Protein AF-A0A1J0GDE5-F1 (afdb_monomer_lite)

Foldseek 3Di:
DQDLVNLLVVLVVVVVVPPQAPFQWPADDSFFTWTDDPPDIDTAGSVNLVVVVVVCVVVQKDAPCNQPPVVDPRSNRSLRSSCPDPQWPADPRMIGGHD

Structure (mmCIF, N/CA/C/O backbone):
data_AF-A0A1J0GDE5-F1
#
_entry.id   AF-A0A1J0GDE5-F1
#
loop_
_atom_site.group_PDB
_atom_site.id
_atom_site.type_symbol
_atom_site.label_atom_id
_atom_site.label_alt_id
_atom_site.label_comp_id
_atom_site.label_asym_id
_atom_site.label_entity_id
_atom_site.label_seq_id
_atom_site.pdbx_PDB_ins_code
_atom_site.Cartn_x
_atom_site.Cartn_y
_atom_site.Cartn_z
_atom_site.occupancy
_atom_site.B_iso_or_equiv
_atom_site.auth_seq_id
_atom_site.auth_comp_id
_atom_site.auth_asym_id
_atom_site.auth_atom_id
_atom_site.pdbx_PDB_model_num
ATOM 1 N N . MET A 1 1 ? 11.654 0.737 -14.942 1.00 74.88 1 MET A N 1
ATOM 2 C CA . MET A 1 1 ? 11.748 0.810 -13.466 1.00 74.88 1 MET A CA 1
ATOM 3 C C . MET A 1 1 ? 10.756 1.854 -12.977 1.00 74.88 1 MET A C 1
ATOM 5 O O . MET A 1 1 ? 10.861 3.006 -13.383 1.00 74.88 1 MET A O 1
ATOM 9 N N . ILE A 1 2 ? 9.755 1.454 -12.194 1.00 88.88 2 ILE A N 1
ATOM 10 C CA . ILE A 1 2 ? 8.727 2.373 -11.688 1.00 88.88 2 ILE A CA 1
ATOM 11 C C . ILE A 1 2 ? 9.317 3.192 -10.534 1.00 88.88 2 ILE A C 1
ATOM 13 O O . ILE A 1 2 ? 9.853 2.637 -9.574 1.00 88.88 2 ILE A O 1
ATOM 17 N N . THR A 1 3 ? 9.262 4.520 -10.642 1.00 93.19 3 THR A N 1
ATOM 18 C CA . THR A 1 3 ? 9.784 5.413 -9.600 1.00 93.19 3 THR A CA 1
ATOM 19 C C . THR A 1 3 ? 8.858 5.424 -8.388 1.00 93.19 3 THR A C 1
ATOM 21 O O . THR A 1 3 ? 7.646 5.260 -8.520 1.00 93.19 3 THR A O 1
ATOM 24 N N . PHE A 1 4 ? 9.413 5.691 -7.202 1.00 95.62 4 PHE A N 1
ATOM 25 C CA . PHE A 1 4 ? 8.606 5.853 -5.988 1.00 95.62 4 PHE A CA 1
ATOM 26 C C . PHE A 1 4 ? 7.525 6.931 -6.151 1.00 95.62 4 PHE A C 1
ATOM 28 O O . PHE A 1 4 ? 6.403 6.737 -5.701 1.00 95.62 4 PHE A O 1
ATOM 35 N N . LYS A 1 5 ? 7.837 8.043 -6.836 1.00 95.94 5 LYS A N 1
ATOM 36 C CA . LYS A 1 5 ? 6.857 9.103 -7.113 1.00 95.94 5 LYS A CA 1
ATOM 37 C C . LYS A 1 5 ? 5.664 8.561 -7.899 1.00 95.94 5 LYS A C 1
ATOM 39 O O . LYS A 1 5 ? 4.541 8.752 -7.462 1.00 95.94 5 LYS A O 1
ATOM 44 N N . LYS A 1 6 ? 5.912 7.855 -9.010 1.00 95.88 6 LYS A N 1
ATOM 45 C CA . LYS A 1 6 ? 4.836 7.267 -9.816 1.00 95.88 6 LYS A CA 1
ATOM 46 C C . LYS A 1 6 ? 3.989 6.308 -8.979 1.00 95.88 6 LYS A C 1
ATOM 48 O O . LYS A 1 6 ? 2.770 6.385 -9.030 1.00 95.88 6 LYS A O 1
ATOM 53 N N . MET A 1 7 ? 4.637 5.477 -8.164 1.00 96.31 7 MET A N 1
ATOM 54 C CA . MET A 1 7 ? 3.936 4.573 -7.257 1.00 96.31 7 MET A CA 1
ATOM 55 C C . MET A 1 7 ? 3.060 5.297 -6.241 1.00 96.31 7 MET A C 1
ATOM 57 O O . MET A 1 7 ? 1.901 4.937 -6.067 1.00 96.31 7 MET A O 1
ATOM 61 N N . TRP A 1 8 ? 3.583 6.350 -5.619 1.00 96.94 8 TRP A N 1
ATOM 62 C CA . TRP A 1 8 ? 2.819 7.153 -4.675 1.00 96.94 8 TRP A CA 1
ATOM 63 C C . TRP A 1 8 ? 1.632 7.860 -5.334 1.00 96.94 8 TRP A C 1
ATOM 65 O O . TRP A 1 8 ? 0.536 7.840 -4.783 1.00 96.94 8 TRP A O 1
ATOM 75 N N . ASP A 1 9 ? 1.827 8.435 -6.522 1.00 95.75 9 ASP A N 1
ATOM 76 C CA . ASP A 1 9 ? 0.756 9.090 -7.277 1.00 95.75 9 ASP A CA 1
ATOM 77 C C . ASP A 1 9 ? -0.372 8.087 -7.603 1.00 95.75 9 ASP A C 1
ATOM 79 O O . ASP A 1 9 ? -1.548 8.407 -7.453 1.00 95.75 9 ASP A O 1
ATOM 83 N N . ASP A 1 10 ? -0.031 6.844 -7.963 1.00 94.69 10 ASP A N 1
ATOM 84 C CA . ASP A 1 10 ? -1.019 5.786 -8.210 1.00 94.69 10 ASP A CA 1
ATOM 85 C C . ASP A 1 10 ? -1.736 5.332 -6.924 1.00 94.69 10 ASP A C 1
ATOM 87 O O . ASP A 1 10 ? -2.936 5.064 -6.949 1.00 94.69 10 ASP A O 1
ATOM 91 N N . VAL A 1 11 ? -1.043 5.299 -5.780 1.00 93.81 11 VAL A N 1
ATOM 92 C CA . VAL A 1 11 ? -1.668 5.048 -4.467 1.00 93.81 11 VAL A CA 1
ATOM 93 C C . VAL A 1 11 ? -2.669 6.149 -4.114 1.00 93.81 11 VAL A C 1
ATOM 95 O O . VAL A 1 11 ? -3.761 5.842 -3.643 1.00 93.81 11 VAL A O 1
ATOM 98 N N . LEU A 1 12 ? -2.337 7.418 -4.362 1.00 93.31 12 LEU A N 1
ATOM 99 C CA . LEU A 1 12 ? -3.261 8.535 -4.136 1.00 93.31 12 LEU A CA 1
ATOM 100 C C . LEU A 1 12 ? -4.501 8.442 -5.036 1.00 93.31 12 LEU A C 1
ATOM 102 O O . LEU A 1 12 ? -5.612 8.722 -4.580 1.00 93.31 12 LEU A O 1
ATOM 106 N N . LEU A 1 13 ? -4.337 8.003 -6.288 1.00 92.50 13 LEU A N 1
ATOM 107 C CA . LEU A 1 13 ? -5.464 7.737 -7.187 1.00 92.50 13 LEU A CA 1
ATOM 108 C C . LEU A 1 13 ? -6.358 6.610 -6.656 1.00 92.50 13 LEU A C 1
ATOM 110 O O . LEU A 1 13 ? -7.577 6.761 -6.657 1.00 92.50 13 LEU A O 1
ATOM 114 N N . LEU A 1 14 ? -5.773 5.519 -6.149 1.00 90.88 14 LEU A N 1
ATOM 115 C CA . LEU A 1 14 ? -6.531 4.443 -5.501 1.00 90.88 14 LEU A CA 1
ATOM 116 C C . LEU A 1 14 ? -7.287 4.946 -4.268 1.00 90.88 14 LEU A C 1
ATOM 118 O O . LEU A 1 14 ? -8.461 4.642 -4.115 1.00 90.88 14 LEU A O 1
ATOM 122 N N . LEU A 1 15 ? -6.650 5.753 -3.416 1.00 89.62 15 LEU A N 1
ATOM 123 C CA . LEU A 1 15 ? -7.304 6.339 -2.242 1.00 89.62 15 LEU A CA 1
ATOM 124 C C . LEU A 1 15 ? -8.443 7.289 -2.618 1.00 89.62 15 LEU A C 1
ATOM 126 O O . LEU A 1 15 ? -9.383 7.432 -1.845 1.00 89.62 15 LEU A O 1
ATOM 130 N N . SER A 1 16 ? -8.368 7.956 -3.768 1.00 87.50 16 SER A N 1
ATOM 131 C CA . SER A 1 16 ? -9.417 8.877 -4.224 1.00 87.50 16 SER A CA 1
ATOM 132 C C . SER A 1 16 ? -10.6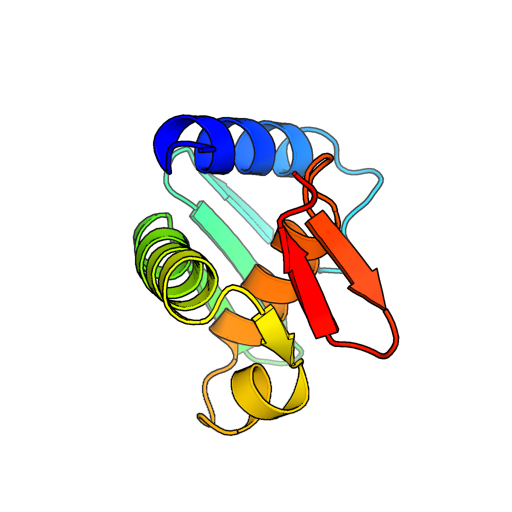46 8.143 -4.768 1.00 87.50 16 SER A C 1
ATOM 134 O O . SER A 1 16 ? -11.748 8.681 -4.724 1.00 87.50 16 SER A O 1
ATOM 136 N N . ASN A 1 17 ? -10.456 6.913 -5.245 1.00 82.12 17 ASN A N 1
ATOM 137 C CA . ASN A 1 17 ? -11.505 6.058 -5.782 1.00 82.12 17 ASN A CA 1
ATOM 138 C C . ASN A 1 17 ? -11.945 5.065 -4.694 1.00 82.12 17 ASN A C 1
ATOM 140 O O . ASN A 1 17 ? -11.391 3.973 -4.588 1.00 82.12 17 ASN A O 1
ATOM 144 N N . ASP A 1 18 ? -12.935 5.451 -3.884 1.00 68.06 18 ASP A N 1
ATOM 145 C CA . ASP A 1 18 ? -13.438 4.711 -2.705 1.00 68.06 18 ASP A CA 1
ATOM 146 C C . ASP A 1 18 ? -13.875 3.248 -2.951 1.00 68.06 18 ASP A C 1
ATOM 148 O O . ASP A 1 18 ? -14.114 2.501 -2.006 1.00 68.06 18 ASP A O 1
ATOM 152 N N . ASP A 1 19 ? -13.944 2.807 -4.204 1.00 59.53 19 ASP A N 1
ATOM 153 C CA . ASP A 1 19 ? -14.612 1.571 -4.614 1.00 59.53 19 ASP A CA 1
ATOM 154 C C . ASP A 1 19 ? -13.798 0.270 -4.429 1.00 59.53 19 ASP A C 1
ATOM 156 O O . ASP A 1 19 ? -14.348 -0.813 -4.626 1.00 59.53 19 ASP A O 1
ATOM 160 N N . TYR A 1 20 ? -12.505 0.314 -4.069 1.00 58.50 20 TYR A N 1
ATOM 161 C CA . TYR A 1 20 ? -11.621 -0.862 -4.258 1.00 58.50 20 TYR A CA 1
ATOM 162 C C . TYR A 1 20 ? -10.738 -1.274 -3.078 1.00 58.50 20 TYR A C 1
ATOM 164 O O . TYR A 1 20 ? -9.870 -2.141 -3.228 1.00 58.50 20 TYR A O 1
ATOM 172 N N . ILE A 1 21 ? -10.933 -0.690 -1.898 1.00 65.75 21 ILE A N 1
ATOM 173 C CA . ILE A 1 21 ? -10.017 -0.909 -0.780 1.00 65.75 21 ILE A CA 1
ATOM 174 C C . ILE A 1 21 ? -10.742 -1.622 0.362 1.00 65.75 21 ILE A C 1
ATOM 176 O O . ILE A 1 21 ? -11.571 -1.037 1.047 1.00 65.75 21 ILE A O 1
ATOM 180 N N . ASP A 1 22 ? -10.374 -2.884 0.600 1.00 75.88 22 ASP A N 1
ATOM 181 C CA . ASP A 1 22 ? -10.800 -3.692 1.755 1.00 75.88 22 ASP A CA 1
ATOM 182 C C . ASP A 1 22 ? -10.144 -3.184 3.059 1.00 75.88 22 ASP A C 1
ATOM 184 O O . ASP A 1 22 ? -9.305 -3.844 3.678 1.00 75.88 22 ASP A O 1
ATOM 188 N N . MET A 1 23 ? -10.427 -1.925 3.411 1.00 86.56 23 MET A N 1
ATOM 189 C CA . MET A 1 23 ? -9.942 -1.227 4.599 1.00 86.56 23 MET A CA 1
ATOM 190 C C . MET A 1 23 ? -10.955 -0.185 5.063 1.00 86.56 23 MET A C 1
ATOM 192 O O . MET A 1 23 ? -11.512 0.564 4.267 1.00 86.56 23 MET A O 1
ATOM 196 N N . ASN A 1 24 ? -11.113 -0.064 6.378 1.00 89.44 24 ASN A N 1
ATOM 197 C CA . ASN A 1 24 ? -11.890 1.012 6.981 1.00 89.44 24 ASN A CA 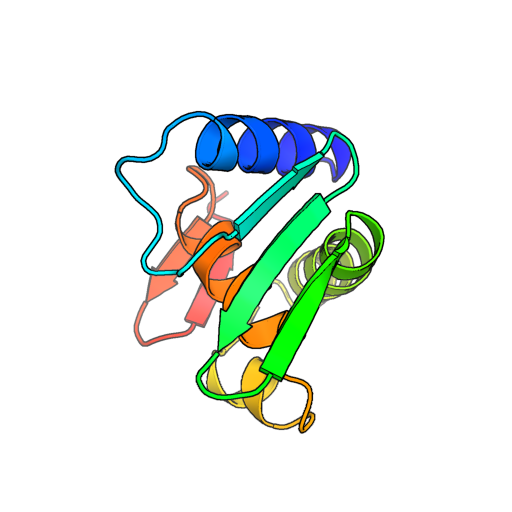1
ATOM 198 C C . ASN A 1 24 ? -11.033 2.286 7.095 1.00 89.44 24 ASN A C 1
ATOM 200 O O . ASN A 1 24 ? -10.363 2.498 8.111 1.00 89.44 24 ASN A O 1
ATOM 204 N N . ILE A 1 25 ? -11.003 3.090 6.029 1.00 90.62 25 ILE A N 1
ATOM 205 C CA . ILE A 1 25 ? -10.272 4.363 5.984 1.00 90.62 25 ILE A CA 1
ATOM 206 C C . ILE A 1 25 ? -11.131 5.462 6.622 1.00 90.62 25 ILE A C 1
ATOM 208 O O . ILE A 1 25 ? -12.211 5.772 6.131 1.00 90.62 25 ILE A O 1
ATOM 212 N N . LEU A 1 26 ? -10.632 6.071 7.699 1.00 91.81 26 LEU A N 1
ATOM 213 C CA . LEU A 1 26 ? -11.311 7.161 8.409 1.00 91.81 26 LEU A CA 1
ATOM 214 C C . LEU A 1 26 ? -11.014 8.536 7.810 1.00 91.81 26 LEU A C 1
ATOM 216 O O . LEU A 1 26 ? -11.881 9.403 7.785 1.00 91.81 26 LEU A O 1
ATOM 220 N N . GLU A 1 27 ? -9.773 8.748 7.376 1.00 91.88 27 GLU A N 1
ATOM 221 C CA . GLU A 1 27 ? -9.289 10.045 6.909 1.00 91.88 27 GLU A CA 1
ATOM 222 C C . GLU A 1 27 ? -8.186 9.854 5.867 1.00 91.88 27 GLU A C 1
ATOM 224 O O . GLU A 1 27 ? -7.410 8.896 5.935 1.00 91.88 27 GLU A O 1
ATOM 229 N N . LYS A 1 28 ? -8.118 10.775 4.904 1.00 92.81 28 LYS A N 1
ATOM 230 C CA . LYS A 1 28 ? -7.138 10.802 3.813 1.00 92.81 28 LYS A CA 1
ATOM 231 C C . LYS A 1 28 ? -6.485 12.177 3.772 1.00 92.81 28 LYS A C 1
ATOM 233 O O . LYS A 1 28 ? -7.161 13.185 3.957 1.00 92.81 28 LYS A O 1
ATOM 238 N N . PHE A 1 29 ? -5.192 12.215 3.493 1.00 91.81 29 PHE A N 1
ATOM 239 C CA . PHE A 1 29 ? -4.417 13.443 3.356 1.00 91.81 29 PHE A CA 1
ATOM 240 C C . PHE A 1 29 ? -3.268 13.231 2.361 1.00 91.81 29 PHE A C 1
ATOM 242 O O . PHE A 1 29 ? -2.905 12.102 2.039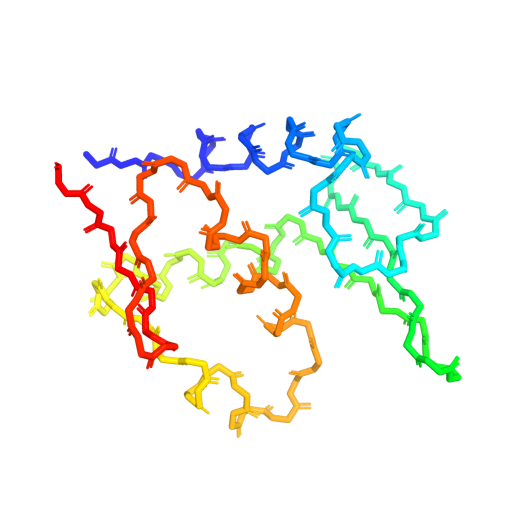 1.00 91.81 29 PHE A O 1
ATOM 249 N N . ASP A 1 30 ? -2.654 14.308 1.873 1.00 89.25 30 ASP A N 1
ATOM 250 C CA . ASP A 1 30 ? -1.673 14.241 0.771 1.00 89.25 30 ASP A CA 1
ATOM 251 C C . ASP A 1 30 ? -0.461 13.331 1.049 1.00 89.25 30 ASP A C 1
ATOM 253 O O . ASP A 1 30 ? 0.209 12.837 0.135 1.00 89.25 30 ASP A O 1
ATOM 257 N N . SER A 1 31 ? -0.154 13.117 2.328 1.00 93.56 31 SER A N 1
ATOM 258 C CA . SER A 1 31 ? 0.971 12.311 2.795 1.00 93.56 31 SER A CA 1
ATOM 259 C C . SER A 1 31 ? 0.567 10.971 3.414 1.00 93.56 31 SER A C 1
ATOM 261 O O . SER A 1 31 ? 1.440 10.305 3.973 1.00 93.56 31 SER A O 1
ATOM 263 N N . GLY A 1 32 ? -0.696 10.540 3.321 1.00 94.06 32 GLY A N 1
ATOM 264 C CA . GLY A 1 32 ? -1.133 9.299 3.959 1.00 94.06 32 GLY A CA 1
ATOM 265 C C . GLY A 1 32 ? -2.633 9.165 4.204 1.00 94.06 32 GLY A C 1
ATOM 266 O O . GLY A 1 32 ? -3.464 9.859 3.627 1.00 94.06 32 GLY A O 1
ATOM 267 N N . PHE A 1 33 ? -2.979 8.212 5.060 1.00 94.44 33 PHE A N 1
ATOM 268 C CA . PHE A 1 33 ? -4.355 7.939 5.454 1.00 94.44 33 PHE A CA 1
ATOM 269 C C . PHE A 1 33 ? -4.414 7.252 6.820 1.00 94.44 33 PHE A C 1
ATOM 271 O O . PHE A 1 33 ? -3.418 6.726 7.329 1.00 94.44 33 PHE A O 1
ATOM 278 N N . VAL A 1 34 ? -5.601 7.270 7.419 1.00 94.25 34 VAL A N 1
ATOM 279 C CA . VAL A 1 34 ? -5.889 6.669 8.722 1.00 94.25 34 VAL A CA 1
ATOM 280 C C . VAL A 1 34 ? -6.805 5.471 8.536 1.00 94.25 34 VAL A C 1
ATOM 282 O O . VAL A 1 34 ? -7.859 5.593 7.920 1.00 94.25 34 VAL A O 1
ATOM 285 N N . VAL A 1 35 ? -6.431 4.329 9.109 1.00 93.06 35 VAL A N 1
ATOM 286 C CA . VAL A 1 35 ? -7.242 3.106 9.117 1.00 93.06 35 VAL A CA 1
ATOM 287 C C . VAL A 1 35 ? -7.719 2.800 10.532 1.00 93.06 35 VAL A C 1
ATOM 289 O O . VAL A 1 35 ? -6.950 2.916 11.490 1.00 93.06 35 VAL A O 1
ATOM 292 N N . LYS A 1 36 ? -8.976 2.373 10.667 1.00 91.62 36 LYS A N 1
ATOM 293 C CA . LYS A 1 36 ? -9.519 1.821 11.914 1.00 91.62 36 LYS A CA 1
ATOM 294 C C . LYS A 1 36 ? -9.472 0.294 11.883 1.00 91.62 36 LYS A C 1
ATOM 296 O O . LYS A 1 36 ? -10.051 -0.325 10.994 1.00 91.62 36 LYS A O 1
ATOM 301 N N . GLU A 1 37 ? -8.831 -0.315 12.876 1.00 87.81 37 GLU A N 1
ATOM 302 C CA . GLU A 1 37 ? -8.816 -1.769 13.078 1.00 87.81 37 GLU A CA 1
ATOM 303 C C . GLU A 1 37 ? -9.274 -2.099 14.493 1.00 87.81 37 GLU A C 1
ATOM 305 O O . GLU A 1 37 ? -8.517 -1.943 15.451 1.00 87.81 37 GLU A O 1
ATOM 310 N N . SER A 1 38 ? -10.520 -2.555 14.630 1.00 86.06 38 SER A N 1
ATOM 311 C CA . SER A 1 38 ? -11.148 -2.820 15.930 1.00 86.06 38 SER A CA 1
ATOM 312 C C . SER A 1 38 ? -11.012 -1.606 16.863 1.00 86.06 38 SER A C 1
ATOM 314 O O . SER A 1 38 ? -11.605 -0.565 16.591 1.00 86.06 38 SER A O 1
ATOM 316 N N . GLU A 1 39 ? -10.183 -1.684 17.907 1.00 86.19 39 GLU A N 1
ATOM 317 C CA . GLU A 1 39 ? -9.936 -0.579 18.841 1.00 86.19 39 GLU A CA 1
ATOM 318 C C . GLU A 1 39 ? -8.776 0.337 18.413 1.00 86.19 39 GLU A C 1
ATOM 320 O O . GLU A 1 39 ? -8.684 1.481 18.858 1.00 86.19 39 GLU A O 1
ATOM 325 N N . ASN A 1 40 ? -7.932 -0.098 17.478 1.00 88.50 40 ASN A N 1
ATOM 326 C CA . ASN A 1 40 ? -6.728 0.617 17.068 1.00 88.50 40 ASN A CA 1
ATOM 327 C C . ASN A 1 40 ? -6.995 1.602 15.929 1.00 88.50 40 ASN A C 1
ATOM 329 O O . ASN A 1 40 ? -7.734 1.317 14.987 1.00 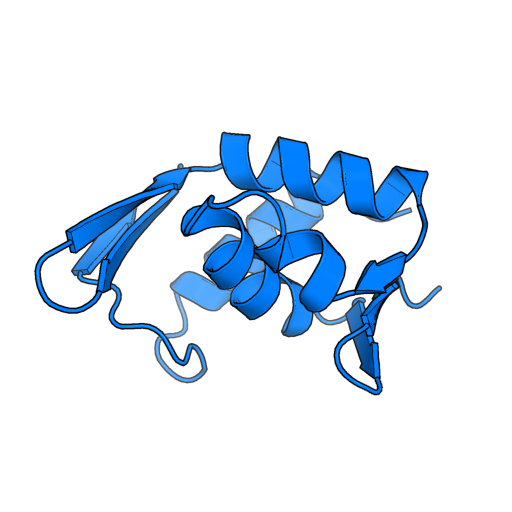88.50 40 ASN A O 1
ATOM 333 N N . THR A 1 41 ? -6.331 2.753 15.997 1.00 92.12 41 THR A N 1
ATOM 334 C CA . THR A 1 41 ? -6.261 3.730 14.907 1.00 92.12 41 THR A CA 1
ATOM 335 C C . THR A 1 41 ? -4.835 3.747 14.380 1.00 92.12 41 THR A C 1
ATOM 337 O O . THR A 1 41 ? -3.889 3.964 15.138 1.00 92.12 41 THR A O 1
ATOM 340 N N . ILE A 1 42 ? -4.672 3.483 13.088 1.00 93.25 42 ILE A N 1
ATOM 341 C CA . ILE A 1 42 ? -3.373 3.238 12.469 1.00 93.25 42 ILE A CA 1
ATOM 342 C C . ILE A 1 42 ? -3.131 4.302 11.408 1.00 93.25 42 ILE A C 1
ATOM 344 O O . ILE A 1 42 ? -3.883 4.422 10.445 1.00 93.25 42 ILE A O 1
ATOM 348 N N . PHE A 1 43 ? -2.052 5.058 11.585 1.00 94.00 43 PHE A N 1
ATOM 349 C CA . PHE A 1 43 ? -1.611 6.079 10.642 1.00 94.00 43 PHE A CA 1
ATOM 350 C C . PHE A 1 43 ? -0.634 5.468 9.648 1.00 94.00 43 PHE A C 1
ATOM 352 O O . PHE A 1 43 ? 0.410 4.939 10.044 1.00 94.00 43 PHE A O 1
ATOM 359 N N . ILE A 1 44 ? -0.964 5.557 8.367 1.00 94.62 44 ILE A N 1
ATOM 360 C CA . ILE A 1 44 ? -0.124 5.066 7.281 1.00 94.62 44 ILE A CA 1
ATOM 361 C C . ILE A 1 44 ? 0.338 6.273 6.482 1.00 94.62 44 ILE A C 1
ATOM 363 O O . ILE A 1 44 ? -0.478 7.017 5.944 1.00 94.62 44 ILE A O 1
ATOM 367 N N . THR A 1 45 ? 1.649 6.474 6.414 1.00 95.75 45 THR A N 1
ATOM 368 C CA . THR A 1 45 ? 2.256 7.638 5.770 1.00 95.75 45 THR A CA 1
ATOM 369 C C . THR A 1 45 ? 3.004 7.251 4.501 1.00 95.75 45 THR A C 1
ATOM 371 O O . THR A 1 45 ? 3.414 6.107 4.300 1.00 95.75 45 THR A O 1
ATOM 374 N N . LYS A 1 46 ? 3.265 8.244 3.654 1.00 96.56 46 LYS A N 1
ATOM 375 C CA . LYS A 1 46 ? 4.127 8.145 2.474 1.00 96.56 46 LYS A CA 1
ATOM 376 C C . LYS A 1 46 ? 5.500 7.533 2.783 1.00 96.56 46 LYS A C 1
ATOM 378 O O . LYS A 1 46 ? 6.063 6.824 1.951 1.00 96.56 46 LYS A O 1
ATOM 383 N N . GLU A 1 47 ? 6.048 7.786 3.969 1.00 95.25 47 GLU A N 1
ATOM 384 C CA . GLU A 1 47 ? 7.331 7.220 4.404 1.00 95.25 47 GLU A CA 1
ATOM 385 C C . GLU A 1 47 ? 7.240 5.711 4.643 1.00 95.25 47 GLU A C 1
ATOM 387 O O . GLU A 1 47 ? 8.144 4.971 4.245 1.00 95.25 47 GLU A O 1
ATOM 392 N N . ASP A 1 48 ? 6.123 5.240 5.208 1.00 94.56 48 ASP A N 1
ATOM 393 C CA . ASP A 1 48 ? 5.871 3.809 5.374 1.00 94.56 48 ASP A CA 1
ATOM 394 C C . ASP A 1 48 ? 5.856 3.107 3.995 1.00 94.56 48 ASP A C 1
ATOM 396 O O . ASP A 1 48 ? 6.467 2.047 3.818 1.00 94.56 48 ASP A O 1
ATOM 400 N N . PHE A 1 49 ? 5.241 3.739 2.985 1.00 95.38 49 PHE A N 1
ATOM 401 C CA . PHE A 1 49 ? 5.266 3.261 1.596 1.00 95.38 49 PHE A CA 1
ATOM 402 C C . PHE A 1 49 ? 6.666 3.283 0.986 1.00 95.38 49 PHE A C 1
ATOM 404 O O . PHE A 1 49 ? 7.025 2.350 0.273 1.00 95.38 49 PHE A O 1
ATOM 411 N N . SER A 1 50 ? 7.469 4.313 1.262 1.00 95.12 50 SER A N 1
ATOM 412 C CA . SER A 1 50 ? 8.850 4.404 0.771 1.00 95.12 50 SER A CA 1
ATOM 413 C C . SER A 1 50 ? 9.689 3.227 1.263 1.00 95.12 50 SER A C 1
ATOM 415 O O . SER A 1 50 ? 10.322 2.532 0.467 1.00 95.12 50 SER A O 1
ATOM 417 N N . SER A 1 51 ? 9.614 2.928 2.564 1.00 92.12 51 SER A N 1
ATOM 418 C CA . SER A 1 51 ? 10.316 1.785 3.156 1.00 92.12 51 SER A CA 1
ATOM 419 C C . SER A 1 51 ? 9.890 0.462 2.515 1.00 92.12 51 SER A C 1
ATOM 421 O O . SER A 1 51 ? 10.735 -0.354 2.135 1.00 92.12 51 SER A O 1
ATOM 423 N N . PHE A 1 52 ? 8.582 0.260 2.347 1.00 93.75 52 PHE A N 1
ATOM 424 C CA . PHE A 1 52 ? 8.048 -0.949 1.729 1.00 93.75 52 PHE A CA 1
ATOM 425 C C . PHE A 1 52 ? 8.471 -1.078 0.259 1.00 93.75 52 PHE A C 1
ATOM 427 O O . PHE A 1 52 ? 8.912 -2.144 -0.172 1.00 93.75 52 PHE A O 1
ATOM 434 N N . TRP A 1 53 ? 8.379 0.008 -0.507 1.00 95.25 53 TRP A N 1
ATOM 435 C CA . TRP A 1 53 ? 8.729 0.036 -1.923 1.00 95.25 53 TRP A CA 1
ATOM 436 C C . TRP A 1 53 ? 10.206 -0.271 -2.154 1.00 95.25 53 TRP A C 1
ATOM 438 O O . TRP A 1 53 ? 10.536 -1.084 -3.013 1.00 95.25 53 TRP A O 1
ATOM 448 N N . CYS A 1 54 ? 11.097 0.297 -1.337 1.00 93.00 54 CYS A N 1
ATOM 449 C CA . CYS A 1 54 ? 12.523 -0.021 -1.376 1.00 93.00 54 CYS A CA 1
ATOM 450 C C . CYS A 1 54 ? 12.786 -1.513 -1.131 1.00 93.00 54 CYS A C 1
ATOM 452 O O . CYS A 1 54 ? 13.592 -2.111 -1.842 1.00 93.00 54 CYS A O 1
ATOM 454 N N . LYS A 1 55 ? 12.079 -2.143 -0.179 1.00 91.75 55 LYS A N 1
ATOM 455 C CA . LYS A 1 55 ? 12.175 -3.597 0.039 1.00 91.75 55 LYS A CA 1
ATOM 456 C C . LYS A 1 55 ? 11.706 -4.378 -1.189 1.00 91.75 55 LYS A C 1
ATOM 458 O O . LYS A 1 55 ? 12.376 -5.327 -1.583 1.00 91.75 55 LYS A O 1
ATOM 463 N N . LEU A 1 56 ? 10.588 -3.987 -1.800 1.00 93.25 56 LEU A N 1
ATOM 464 C CA . LEU A 1 56 ? 10.074 -4.665 -2.991 1.00 93.25 56 LEU A CA 1
ATOM 465 C C . LEU A 1 56 ? 11.035 -4.542 -4.178 1.00 93.25 56 LEU A C 1
ATOM 467 O O . LEU A 1 56 ? 11.272 -5.533 -4.857 1.00 93.25 56 LEU A O 1
ATOM 471 N N . LEU A 1 57 ? 11.612 -3.359 -4.403 1.00 92.44 57 LEU A N 1
ATOM 472 C CA . LEU A 1 57 ? 12.614 -3.146 -5.448 1.00 92.44 57 LEU A CA 1
ATOM 473 C C . LEU A 1 57 ? 13.883 -3.970 -5.205 1.00 92.44 57 LEU A C 1
ATOM 475 O O . LEU A 1 57 ? 14.455 -4.487 -6.155 1.00 92.44 57 LEU A O 1
AT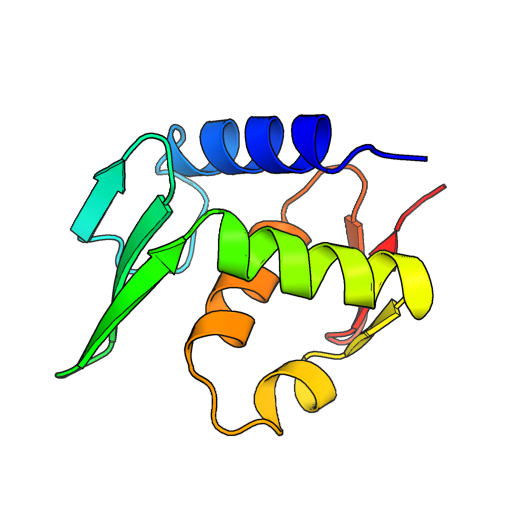OM 479 N N . TYR A 1 58 ? 14.313 -4.100 -3.948 1.00 91.25 58 TYR A N 1
ATOM 480 C CA . TYR A 1 58 ? 15.516 -4.851 -3.597 1.00 91.25 58 TYR A CA 1
ATOM 481 C C . TYR A 1 58 ? 15.333 -6.369 -3.726 1.00 91.25 58 TYR A C 1
ATOM 483 O O . TYR A 1 58 ? 16.203 -7.055 -4.252 1.00 91.25 58 TYR A O 1
ATOM 491 N N . TYR A 1 59 ? 14.213 -6.904 -3.235 1.00 91.31 59 TYR A N 1
ATOM 492 C CA . TYR A 1 59 ? 13.953 -8.348 -3.243 1.00 91.31 59 TYR A CA 1
ATOM 493 C C . TYR A 1 59 ? 13.236 -8.841 -4.504 1.00 91.31 59 TYR A C 1
ATOM 495 O O . TYR A 1 59 ? 13.070 -10.051 -4.663 1.00 91.31 59 TYR A O 1
ATOM 503 N N . GLU A 1 60 ? 12.735 -7.929 -5.341 1.00 90.56 60 GLU A N 1
ATOM 504 C CA . GLU A 1 60 ? 11.879 -8.151 -6.524 1.00 90.56 60 GLU A CA 1
ATOM 505 C C . GLU A 1 60 ? 10.538 -8.861 -6.244 1.00 90.56 60 GLU A C 1
ATOM 507 O O . GLU A 1 60 ? 9.651 -8.926 -7.099 1.00 90.56 60 GLU A O 1
ATOM 512 N N . LYS A 1 61 ? 10.361 -9.387 -5.031 1.00 92.88 61 LYS A N 1
ATOM 513 C CA . LYS A 1 61 ? 9.160 -10.054 -4.545 1.00 92.88 61 LYS A CA 1
ATOM 514 C C . LYS A 1 61 ? 9.018 -9.890 -3.038 1.00 92.88 61 LYS A C 1
ATOM 516 O O . LYS A 1 61 ? 10.012 -9.894 -2.317 1.00 92.88 61 LYS A O 1
ATOM 521 N N . LEU A 1 62 ? 7.782 -9.845 -2.551 1.00 92.81 62 LEU A N 1
ATOM 522 C CA . LEU A 1 62 ? 7.474 -9.878 -1.120 1.00 92.81 62 LEU A CA 1
ATOM 523 C C . LEU A 1 62 ? 6.276 -10.789 -0.865 1.00 92.81 62 LEU A C 1
ATOM 525 O O . LEU A 1 62 ? 5.228 -10.636 -1.489 1.00 92.81 62 LEU A O 1
ATOM 529 N N . SER A 1 63 ? 6.419 -11.737 0.061 1.00 91.75 63 SER A N 1
ATOM 530 C CA . SER A 1 63 ? 5.282 -12.539 0.526 1.00 91.75 63 SER A CA 1
ATOM 531 C C . SER A 1 63 ? 4.546 -11.843 1.665 1.00 91.75 63 SER A C 1
ATOM 533 O O . SER A 1 63 ? 5.170 -11.231 2.532 1.00 91.75 63 SER A O 1
ATOM 535 N N . LEU A 1 64 ? 3.224 -12.005 1.723 1.00 87.75 64 LEU A N 1
ATOM 536 C CA . LEU A 1 64 ? 2.408 -11.507 2.827 1.00 87.75 64 LEU A CA 1
ATOM 537 C C . LEU A 1 64 ? 2.912 -12.049 4.172 1.00 87.75 64 LEU A C 1
ATOM 539 O O . LEU A 1 64 ? 2.987 -11.313 5.145 1.00 87.75 64 LEU A O 1
ATOM 543 N N . LYS A 1 65 ? 3.359 -13.310 4.220 1.00 87.19 65 LYS A N 1
ATOM 544 C CA . LYS A 1 65 ? 3.928 -13.909 5.435 1.00 87.19 65 LYS A CA 1
ATOM 545 C C . LYS A 1 65 ? 5.170 -13.162 5.941 1.00 87.19 65 LYS A C 1
ATOM 547 O O . LYS A 1 65 ? 5.274 -12.928 7.137 1.00 87.19 65 LYS A O 1
ATOM 552 N N . GLN A 1 66 ? 6.085 -12.772 5.049 1.00 83.62 66 GLN A N 1
ATOM 553 C CA . GLN A 1 66 ? 7.264 -11.963 5.405 1.00 83.62 66 GLN A CA 1
ATOM 554 C C . GLN A 1 66 ? 6.886 -10.539 5.824 1.00 83.62 66 GLN A C 1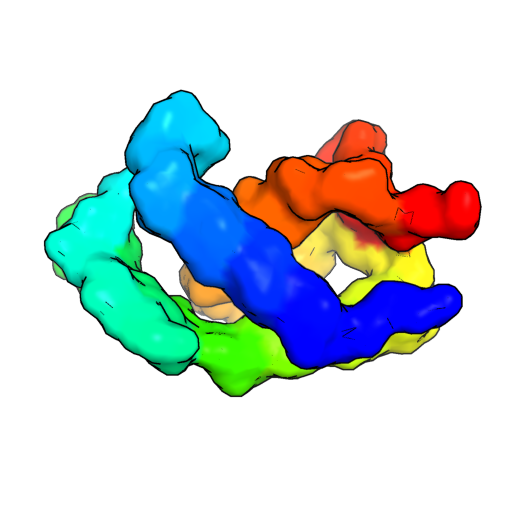
ATOM 556 O O . GLN A 1 66 ? 7.560 -9.930 6.645 1.00 83.62 66 GLN A O 1
ATOM 561 N N . VAL A 1 67 ? 5.817 -9.996 5.242 1.00 83.25 67 VAL A N 1
ATOM 562 C CA . VAL A 1 67 ? 5.293 -8.669 5.585 1.00 83.25 67 VAL A CA 1
ATOM 563 C C . VAL A 1 67 ? 4.644 -8.673 6.973 1.00 83.25 67 VAL A C 1
ATOM 565 O O . VAL A 1 67 ? 4.799 -7.710 7.718 1.00 83.25 67 VAL A O 1
ATOM 568 N N . LEU A 1 68 ? 3.948 -9.757 7.328 1.00 80.94 68 LEU A N 1
ATOM 569 C CA . LEU A 1 68 ? 3.244 -9.915 8.602 1.00 80.94 68 LEU A CA 1
ATOM 570 C C . LEU A 1 68 ? 4.146 -10.375 9.757 1.00 80.94 68 LEU A C 1
ATOM 572 O O . LEU A 1 68 ? 3.775 -10.186 10.909 1.00 80.94 68 LEU A O 1
ATOM 576 N N . SER A 1 69 ? 5.316 -10.965 9.487 1.00 74.50 69 SER A N 1
ATOM 577 C CA . SER A 1 69 ? 6.195 -11.508 10.537 1.00 74.50 69 SER A CA 1
ATOM 578 C C . SER A 1 69 ? 6.877 -10.454 11.418 1.00 74.50 69 SER A C 1
ATOM 580 O O . SER A 1 69 ? 7.518 -10.820 12.394 1.00 74.50 69 SER A O 1
ATOM 582 N N . ASP A 1 70 ? 6.766 -9.170 11.075 1.00 63.94 70 ASP A N 1
ATOM 583 C CA . ASP A 1 70 ? 7.450 -8.061 11.758 1.00 63.94 70 ASP A CA 1
ATOM 584 C C . ASP A 1 70 ? 6.625 -7.435 12.911 1.00 63.94 70 ASP A C 1
ATOM 586 O O . ASP A 1 70 ? 6.984 -6.354 13.376 1.00 63.94 70 ASP A O 1
ATOM 590 N N . ASP A 1 71 ? 5.505 -8.045 13.339 1.00 59.91 71 ASP A N 1
ATOM 591 C CA . ASP A 1 71 ? 4.545 -7.534 14.356 1.00 59.91 71 ASP A CA 1
ATOM 592 C C . ASP A 1 71 ? 4.021 -6.103 14.101 1.00 59.91 71 ASP A C 1
ATOM 594 O O . ASP A 1 71 ? 3.367 -5.468 14.931 1.00 59.91 71 ASP A O 1
ATOM 598 N N . LYS A 1 72 ? 4.271 -5.569 12.906 1.00 73.62 72 LYS A N 1
ATOM 599 C CA . LYS A 1 72 ? 3.815 -4.250 12.482 1.00 73.62 72 LYS A CA 1
ATOM 600 C C . LYS A 1 72 ? 2.492 -4.410 11.748 1.00 73.62 72 LYS A C 1
ATOM 602 O O . LYS A 1 72 ? 2.399 -5.151 10.774 1.00 73.62 72 LYS A O 1
ATOM 607 N N . LEU A 1 73 ? 1.483 -3.651 12.167 1.00 82.38 73 LEU A N 1
ATOM 608 C CA . LEU A 1 73 ? 0.172 -3.635 11.509 1.00 82.38 73 LEU A CA 1
ATOM 609 C C . LEU A 1 73 ? 0.206 -2.874 10.172 1.00 82.38 73 LEU A C 1
ATOM 611 O O . LEU A 1 73 ? -0.458 -3.262 9.215 1.00 82.38 73 LEU A O 1
ATOM 615 N N . LYS A 1 74 ? 1.029 -1.820 10.060 1.00 90.06 74 LYS A N 1
ATOM 616 C CA . LYS A 1 74 ? 1.080 -0.968 8.855 1.00 90.06 74 LYS A CA 1
ATOM 617 C C . LYS A 1 74 ? 1.424 -1.719 7.558 1.00 90.06 74 LYS A C 1
ATOM 619 O O . LYS A 1 74 ? 0.729 -1.508 6.565 1.00 90.06 74 LYS A O 1
ATOM 624 N N . PRO A 1 75 ? 2.450 -2.596 7.518 1.00 90.69 75 PRO A N 1
ATOM 625 C CA . PRO A 1 75 ? 2.839 -3.286 6.292 1.00 90.69 75 PRO A CA 1
ATOM 626 C C . PRO A 1 75 ? 1.720 -4.117 5.650 1.00 90.69 75 PRO A C 1
ATOM 628 O O . PRO A 1 75 ? 1.689 -4.214 4.426 1.00 90.69 75 PRO A O 1
ATOM 631 N N . LYS A 1 76 ? 0.769 -4.653 6.433 1.00 90.19 76 LYS A N 1
ATOM 632 C CA . LYS A 1 76 ? -0.428 -5.348 5.920 1.00 90.19 76 LYS A CA 1
ATOM 633 C C . LYS A 1 76 ? -1.254 -4.441 5.006 1.00 90.19 76 LYS A C 1
ATOM 635 O O . LYS A 1 76 ? -1.605 -4.833 3.900 1.00 90.19 76 LYS A O 1
ATOM 640 N N . TYR A 1 77 ? -1.534 -3.221 5.446 1.00 91.69 77 TYR A N 1
ATOM 641 C CA . TYR A 1 77 ? -2.334 -2.265 4.680 1.00 91.69 77 TYR A CA 1
ATOM 642 C C . TYR A 1 77 ? -1.600 -1.741 3.455 1.00 91.69 77 TYR A C 1
ATOM 644 O O . TYR A 1 77 ? -2.182 -1.616 2.381 1.00 91.69 77 TYR A O 1
ATOM 652 N N . ILE A 1 78 ? -0.296 -1.508 3.592 1.00 93.62 78 ILE A N 1
ATOM 653 C CA . ILE A 1 78 ? 0.554 -1.113 2.468 1.00 93.62 78 ILE A CA 1
ATOM 654 C C . ILE A 1 78 ? 0.568 -2.216 1.407 1.00 93.62 78 ILE A C 1
ATOM 656 O O . ILE A 1 78 ? 0.405 -1.926 0.226 1.00 93.62 78 ILE A O 1
ATOM 660 N N . TYR A 1 79 ? 0.679 -3.483 1.817 1.00 93.75 79 TYR A N 1
ATOM 661 C CA . TYR A 1 79 ? 0.556 -4.628 0.917 1.00 93.75 79 TYR A CA 1
ATOM 662 C C . TYR A 1 79 ? -0.807 -4.648 0.213 1.00 93.75 79 TYR A C 1
ATOM 664 O O . TYR A 1 79 ? -0.858 -4.800 -1.007 1.00 93.75 79 TYR A O 1
ATOM 672 N N . THR A 1 80 ? -1.902 -4.455 0.959 1.00 91.69 80 THR A N 1
ATOM 673 C CA . THR A 1 80 ? -3.264 -4.413 0.404 1.00 91.69 80 THR A CA 1
ATOM 674 C C . THR A 1 80 ? -3.443 -3.300 -0.627 1.00 91.69 80 THR A C 1
ATOM 676 O O . THR A 1 80 ? -4.143 -3.525 -1.609 1.00 91.69 80 THR A O 1
ATOM 679 N N . MET A 1 81 ? -2.794 -2.144 -0.453 1.00 92.38 81 MET A N 1
ATOM 680 C CA . MET A 1 81 ? -2.787 -1.074 -1.458 1.00 92.38 81 MET A CA 1
ATOM 681 C C . MET A 1 81 ? -1.917 -1.427 -2.662 1.00 92.38 81 MET A C 1
ATOM 683 O O . MET A 1 81 ? -2.361 -1.353 -3.802 1.00 92.38 81 MET A O 1
ATOM 687 N N . ILE A 1 82 ? -0.668 -1.827 -2.418 1.00 93.56 82 ILE A N 1
ATOM 688 C CA . ILE A 1 82 ? 0.321 -2.035 -3.479 1.00 93.56 82 ILE A CA 1
ATOM 689 C C . ILE A 1 82 ? -0.099 -3.159 -4.422 1.00 93.56 82 ILE A C 1
ATOM 691 O O . ILE A 1 82 ? 0.119 -3.040 -5.623 1.00 93.56 82 ILE A O 1
ATOM 695 N N . LYS A 1 83 ? -0.752 -4.219 -3.929 1.00 93.25 83 LYS A N 1
ATOM 696 C CA . LYS A 1 83 ? -1.229 -5.313 -4.791 1.00 93.25 83 LYS A CA 1
ATOM 697 C C . LYS A 1 83 ? -2.276 -4.884 -5.831 1.00 93.25 83 LYS A C 1
ATOM 699 O O . LYS A 1 83 ? -2.511 -5.640 -6.762 1.00 93.25 83 LYS A O 1
ATOM 704 N N . GLN A 1 84 ? -2.900 -3.714 -5.667 1.00 92.62 84 GLN A N 1
ATOM 705 C CA . GLN A 1 84 ? -3.888 -3.167 -6.608 1.00 92.62 84 GLN A CA 1
ATOM 706 C C . GLN A 1 84 ? -3.245 -2.334 -7.726 1.00 92.62 84 GLN A C 1
ATOM 708 O O . GLN A 1 84 ? -3.928 -1.902 -8.652 1.00 92.62 84 GLN A O 1
ATOM 713 N N . LEU A 1 85 ? -1.940 -2.060 -7.641 1.00 93.25 85 LEU A N 1
ATOM 714 C CA . LEU A 1 85 ? -1.250 -1.240 -8.629 1.00 93.25 85 LEU A CA 1
ATOM 715 C C . LEU A 1 85 ? -1.079 -2.003 -9.954 1.00 93.25 85 LEU A C 1
ATOM 717 O O . LEU A 1 85 ? -0.764 -3.192 -9.943 1.00 93.25 85 LEU A O 1
ATOM 721 N N . PRO A 1 86 ? -1.189 -1.326 -11.111 1.00 92.50 86 PRO A N 1
ATOM 722 C CA . PRO A 1 86 ? -1.257 -1.984 -12.422 1.00 92.50 86 PRO A CA 1
ATOM 723 C C . PRO A 1 86 ? 0.025 -2.721 -12.847 1.00 92.50 86 PRO A C 1
ATOM 725 O O . PRO A 1 86 ? -0.009 -3.549 -13.750 1.00 92.50 86 PRO A O 1
ATOM 728 N N . TYR A 1 87 ? 1.159 -2.427 -12.213 1.00 93.81 87 TYR A N 1
ATOM 729 C CA . TYR A 1 87 ? 2.459 -3.077 -12.446 1.00 93.81 87 TYR A CA 1
ATOM 730 C C . TYR A 1 87 ? 2.835 -4.053 -11.325 1.00 93.81 87 TYR A C 1
ATOM 732 O O . TYR A 1 87 ? 3.999 -4.441 -11.204 1.00 93.81 87 TYR A O 1
ATOM 740 N N . ILE A 1 88 ? 1.877 -4.434 -10.479 1.00 95.06 88 ILE A N 1
ATOM 741 C CA . ILE A 1 88 ? 2.067 -5.431 -9.432 1.00 95.06 88 ILE A CA 1
ATOM 742 C C . ILE A 1 88 ? 1.244 -6.667 -9.771 1.00 95.06 88 ILE A C 1
ATOM 744 O O . ILE A 1 88 ? 0.032 -6.599 -9.938 1.00 95.06 88 ILE A O 1
ATOM 748 N N . SER A 1 89 ? 1.906 -7.821 -9.843 1.00 95.25 89 SER A N 1
ATOM 749 C CA . SER A 1 89 ? 1.227 -9.118 -9.865 1.00 95.25 89 SER A CA 1
ATOM 750 C C . SER A 1 89 ? 1.195 -9.684 -8.458 1.00 95.25 89 SER A C 1
ATOM 752 O O . SER A 1 89 ? 2.245 -9.748 -7.812 1.00 95.25 89 SER A O 1
ATOM 754 N N . GLU A 1 90 ? 0.039 -10.173 -8.027 1.00 94.19 90 GLU A N 1
ATOM 755 C CA . GLU A 1 90 ? -0.100 -10.996 -6.828 1.00 94.19 90 GLU A CA 1
ATOM 756 C C . GLU A 1 90 ? -0.400 -12.443 -7.242 1.00 94.19 90 GLU A C 1
ATOM 758 O O . GLU A 1 90 ? -1.268 -12.705 -8.073 1.00 94.19 90 GLU A O 1
ATOM 763 N N . ASN A 1 91 ? 0.386 -13.389 -6.725 1.00 93.12 91 ASN A N 1
ATOM 764 C CA . ASN A 1 91 ? 0.114 -14.815 -6.870 1.00 93.12 91 ASN A CA 1
ATOM 765 C C . ASN A 1 91 ? 0.479 -15.525 -5.570 1.00 93.12 91 ASN A C 1
ATOM 767 O O . ASN A 1 91 ? 1.599 -15.379 -5.076 1.00 93.12 91 ASN A O 1
ATOM 771 N N . SER A 1 92 ? -0.458 -16.304 -5.025 1.00 91.00 92 SER A N 1
ATOM 772 C CA . SER A 1 92 ? -0.259 -17.065 -3.784 1.00 91.00 92 SER A CA 1
ATOM 773 C C . SER A 1 92 ? 0.240 -16.178 -2.632 1.00 91.00 92 SER A C 1
ATOM 775 O O . SER A 1 92 ? 1.173 -16.537 -1.913 1.00 91.00 92 SER A O 1
ATOM 777 N N . SER A 1 93 ? -0.337 -14.976 -2.498 1.00 92.56 93 SER A N 1
ATOM 778 C CA . SER A 1 93 ? 0.070 -13.968 -1.511 1.00 92.56 93 SER A CA 1
ATOM 779 C C . SER A 1 93 ? 1.528 -13.512 -1.617 1.00 92.56 93 SER A C 1
ATOM 781 O O . SER A 1 93 ? 2.119 -13.041 -0.643 1.00 92.56 93 SER A O 1
ATOM 783 N N . VAL A 1 94 ? 2.122 -13.593 -2.807 1.00 94.56 94 VAL A N 1
ATOM 784 C CA . VAL A 1 94 ? 3.417 -12.992 -3.129 1.00 94.56 94 VAL A CA 1
ATOM 785 C C . VAL A 1 94 ? 3.206 -11.912 -4.177 1.00 94.56 94 VAL A C 1
ATOM 787 O O . VAL A 1 94 ? 2.748 -12.208 -5.278 1.00 94.56 94 VAL A O 1
ATOM 790 N N . ILE A 1 95 ? 3.570 -10.673 -3.843 1.00 95.69 95 ILE A N 1
ATOM 791 C CA . ILE A 1 95 ? 3.594 -9.575 -4.812 1.00 95.69 95 ILE A CA 1
ATOM 792 C C . ILE A 1 95 ? 4.941 -9.519 -5.520 1.00 95.69 95 ILE A C 1
ATOM 794 O O . ILE A 1 95 ? 5.982 -9.794 -4.914 1.00 95.69 95 ILE A O 1
ATOM 798 N N . LYS A 1 96 ? 4.911 -9.148 -6.797 1.00 95.06 96 LYS A N 1
ATOM 799 C CA . LYS A 1 96 ? 6.082 -8.919 -7.648 1.00 95.06 96 LYS A CA 1
ATOM 800 C C . LYS A 1 96 ? 5.817 -7.764 -8.597 1.00 95.06 96 LYS A C 1
ATOM 802 O O . LYS A 1 96 ? 4.666 -7.519 -8.951 1.00 95.06 96 LYS A O 1
ATOM 807 N N . LEU A 1 97 ? 6.884 -7.110 -9.039 1.00 92.12 97 LEU A N 1
ATOM 808 C CA . LEU A 1 97 ? 6.811 -6.159 -10.143 1.00 92.12 97 LEU A CA 1
ATOM 809 C C . LEU A 1 97 ? 6.679 -6.923 -11.460 1.00 92.12 97 LEU A C 1
ATOM 811 O O . LEU A 1 97 ? 7.479 -7.814 -11.742 1.00 92.12 97 LEU A O 1
ATOM 815 N N . ILE A 1 98 ? 5.670 -6.571 -12.250 1.00 88.31 98 ILE A N 1
ATOM 816 C CA . ILE A 1 98 ? 5.542 -7.032 -13.632 1.00 88.31 98 ILE A CA 1
ATOM 817 C C . ILE A 1 98 ? 6.452 -6.127 -14.473 1.00 88.31 98 ILE A C 1
ATOM 819 O O . ILE A 1 98 ? 6.426 -4.905 -14.301 1.00 88.31 98 ILE A O 1
ATOM 823 N N . GLN A 1 99 ? 7.308 -6.730 -15.300 1.00 64.81 99 GLN A N 1
ATOM 824 C CA . GLN A 1 99 ? 8.170 -5.996 -16.233 1.00 64.81 99 GLN A CA 1
ATOM 825 C C . GLN A 1 99 ? 7.366 -5.394 -17.382 1.00 64.81 99 GLN A C 1
ATOM 827 O O . GLN A 1 99 ? 6.469 -6.100 -17.895 1.00 64.81 99 GLN A O 1
#

Secondary structure (DSSP, 8-state):
---HHHHHHHHHHHHHSTTS--S-EEEEETTEEEEEETTEEEEEEHHHHHHHHHHHHHHSEEEHHHHHTTS-SHHHHHHHHHTTSTTEEEETTEEEE--

pLDDT: mean 89.19, std 8.66, range [58.5, 96.94]

Organism: NCBI:txid1552

Radius of gyration: 12.77 Å; chains: 1; bounding box: 30×31×35 Å

Sequence (99 aa):
MITFKKMWDDVLLLLSNDDYIDMNILEKFDSGFVVKESENTIFITKEDFSSFWCKLLYYEKLSLKQVLSDDKLKPKYIYTMIKQLPYISENSSVIKLIQ